Protein AF-A0A1V6HL98-F1 (afdb_monomer)

Solvent-accessible surface area (backbone atoms only — not comparable to full-atom values): 5789 Å² total; per-residue (Å²): 105,41,56,60,54,14,48,53,28,38,76,69,68,39,42,69,60,12,51,62,28,30,71,65,32,80,56,62,58,64,28,50,59,50,49,41,54,39,22,59,75,61,68,36,24,61,61,34,38,71,40,49,69,62,36,50,76,59,71,56,70,48,46,70,47,24,48,54,36,14,53,20,14,46,78,58,65,41,51,71,62,12,52,62,25,45,74,63,50,76,54,72,90,50,44,64,63,47,47,56,52,53,58,53,50,67,76,76,109

Structure (mmCIF, N/CA/C/O backbone):
data_AF-A0A1V6HL98-F1
#
_entry.id   AF-A0A1V6HL98-F1
#
loop_
_atom_site.group_PDB
_atom_site.id
_atom_site.type_symbol
_atom_site.label_atom_id
_atom_site.label_alt_id
_atom_site.label_comp_id
_atom_site.label_asym_id
_atom_site.label_entity_id
_atom_site.label_seq_id
_atom_site.pdbx_PDB_ins_code
_atom_site.Cartn_x
_atom_site.Cartn_y
_atom_site.Cartn_z
_atom_site.occupancy
_atom_site.B_iso_or_equiv
_atom_site.auth_seq_id
_atom_site.auth_comp_id
_atom_site.auth_asym_id
_atom_site.auth_atom_id
_atom_site.pdbx_PDB_model_num
ATOM 1 N N . MET A 1 1 ? 12.480 2.160 -19.746 1.00 89.25 1 MET A N 1
ATOM 2 C CA . MET A 1 1 ? 11.370 1.699 -20.606 1.00 89.25 1 MET A CA 1
ATOM 3 C C . MET A 1 1 ? 10.350 0.855 -19.850 1.00 89.25 1 MET A C 1
ATOM 5 O O . MET A 1 1 ? 9.213 1.280 -19.767 1.00 89.25 1 MET A O 1
ATOM 9 N N . ALA A 1 2 ? 10.702 -0.303 -19.270 1.00 97.06 2 ALA A N 1
ATOM 10 C CA . ALA A 1 2 ? 9.698 -1.171 -18.625 1.00 97.06 2 ALA A CA 1
ATOM 11 C C . ALA A 1 2 ? 8.897 -0.493 -17.493 1.00 97.06 2 ALA A C 1
ATOM 13 O O . ALA A 1 2 ? 7.701 -0.738 -17.365 1.00 97.06 2 ALA A O 1
ATOM 14 N N . PHE A 1 3 ? 9.548 0.367 -16.703 1.00 97.81 3 PHE A N 1
ATOM 15 C CA . PHE A 1 3 ? 8.896 1.122 -15.633 1.00 97.81 3 PHE A CA 1
ATOM 16 C C . PHE A 1 3 ? 7.871 2.105 -16.207 1.00 97.81 3 PHE A C 1
ATOM 18 O O . PHE A 1 3 ? 6.720 2.114 -15.794 1.00 97.81 3 PHE A O 1
ATOM 25 N N . GLU A 1 4 ? 8.263 2.892 -17.203 1.00 98.06 4 GLU A N 1
ATOM 26 C CA . GLU A 1 4 ? 7.399 3.889 -17.832 1.00 98.06 4 GLU A CA 1
ATOM 27 C C . GLU A 1 4 ? 6.224 3.211 -18.556 1.00 98.06 4 GLU A C 1
ATOM 29 O O . GLU A 1 4 ? 5.080 3.626 -18.402 1.00 98.06 4 GLU A O 1
ATOM 34 N N . THR A 1 5 ? 6.473 2.100 -19.257 1.00 98.38 5 THR A N 1
ATOM 35 C CA . THR A 1 5 ? 5.424 1.295 -19.900 1.00 98.38 5 THR A CA 1
ATOM 36 C C . THR A 1 5 ? 4.420 0.742 -18.887 1.00 98.38 5 THR A C 1
ATOM 38 O O . THR A 1 5 ? 3.215 0.808 -19.122 1.00 98.38 5 THR A O 1
ATOM 41 N N . ALA A 1 6 ? 4.888 0.217 -17.750 1.00 98.44 6 ALA A N 1
ATOM 42 C CA . ALA A 1 6 ? 4.002 -0.261 -16.692 1.00 98.44 6 ALA A CA 1
ATOM 43 C C . ALA A 1 6 ? 3.109 0.862 -16.142 1.00 98.44 6 ALA A C 1
ATOM 45 O O . ALA A 1 6 ? 1.931 0.627 -15.870 1.00 98.44 6 ALA A O 1
ATOM 46 N N . ASP A 1 7 ? 3.641 2.081 -16.025 1.00 98.00 7 ASP A N 1
ATOM 47 C CA . ASP A 1 7 ? 2.874 3.230 -15.545 1.00 98.00 7 ASP A CA 1
ATOM 48 C C . ASP A 1 7 ? 1.790 3.670 -16.540 1.00 98.00 7 ASP A C 1
ATOM 50 O O . ASP A 1 7 ? 0.658 3.921 -16.136 1.00 98.00 7 ASP A O 1
ATOM 54 N N . GLN A 1 8 ? 2.079 3.643 -17.845 1.00 98.50 8 GLN A N 1
ATOM 55 C CA . GLN A 1 8 ? 1.075 3.917 -18.881 1.00 98.50 8 GLN A CA 1
ATOM 56 C C . GLN A 1 8 ? -0.097 2.929 -18.820 1.00 98.50 8 GLN A C 1
ATOM 58 O O . GLN A 1 8 ? -1.259 3.333 -18.841 1.00 98.50 8 GLN A O 1
ATOM 63 N N . TYR A 1 9 ? 0.183 1.630 -18.663 1.00 98.62 9 TYR A N 1
ATOM 64 C CA . TYR A 1 9 ? -0.881 0.638 -18.484 1.00 98.62 9 TYR A CA 1
ATOM 65 C C . TYR A 1 9 ? -1.660 0.837 -17.179 1.00 98.62 9 TYR A C 1
ATOM 67 O O . TYR A 1 9 ? -2.876 0.649 -17.170 1.00 98.62 9 TYR A O 1
ATOM 75 N N . ARG A 1 10 ? -0.993 1.244 -16.090 1.00 98.38 10 ARG A N 1
ATOM 76 C CA . ARG A 1 10 ? -1.651 1.564 -14.813 1.00 98.38 10 ARG A CA 1
ATOM 77 C C . ARG A 1 10 ? -2.628 2.729 -14.972 1.00 98.38 10 ARG A C 1
ATOM 79 O O . ARG A 1 10 ? -3.763 2.616 -14.515 1.00 98.38 10 ARG A O 1
ATOM 86 N N . LEU A 1 11 ? -2.200 3.814 -15.619 1.00 98.06 11 LEU A N 1
ATOM 87 C CA . LEU A 1 11 ? -3.032 4.993 -15.885 1.00 98.06 11 LEU A CA 1
ATOM 88 C C . LEU A 1 11 ? -4.213 4.665 -16.807 1.00 98.06 11 LEU A C 1
ATOM 90 O O . LEU A 1 11 ? -5.305 5.183 -16.607 1.00 98.06 11 LEU A O 1
ATOM 94 N N . ALA A 1 12 ? -4.025 3.741 -17.750 1.00 98.31 12 ALA A N 1
ATOM 95 C CA . ALA A 1 12 ? -5.087 3.231 -18.616 1.00 98.31 12 ALA A CA 1
ATOM 96 C C . ALA A 1 12 ? -6.022 2.202 -17.938 1.00 98.31 12 ALA A C 1
ATOM 98 O O . ALA A 1 12 ? -6.860 1.607 -18.612 1.00 98.31 12 ALA A O 1
ATOM 99 N N . GLY A 1 13 ? -5.859 1.917 -16.639 1.00 98.06 13 GLY A N 1
ATOM 100 C CA . GLY A 1 13 ? -6.668 0.926 -15.913 1.00 98.06 13 GLY A CA 1
ATOM 101 C C . GLY A 1 13 ? -6.376 -0.539 -16.273 1.00 98.06 13 GLY A C 1
ATOM 102 O O . GLY A 1 13 ? -7.059 -1.452 -15.813 1.00 98.06 13 GLY A O 1
ATOM 103 N N . ARG A 1 14 ? -5.339 -0.801 -17.075 1.00 98.38 14 ARG A N 1
ATOM 104 C CA . ARG A 1 14 ? -4.934 -2.141 -17.527 1.00 98.38 14 ARG A CA 1
ATOM 105 C C . ARG A 1 14 ? -3.946 -2.770 -16.544 1.00 98.38 14 ARG A C 1
ATOM 107 O O . ARG A 1 14 ? -2.776 -2.994 -16.853 1.00 98.38 14 ARG A O 1
ATOM 114 N N . TYR A 1 15 ? -4.409 -3.051 -15.328 1.00 98.25 15 TYR A N 1
ATOM 115 C CA . TYR A 1 15 ? -3.532 -3.430 -14.209 1.00 98.25 15 TYR A CA 1
ATOM 116 C C . TYR A 1 15 ? -2.780 -4.754 -14.411 1.00 98.25 15 TYR A C 1
ATOM 118 O O . TYR A 1 15 ? -1.640 -4.877 -13.969 1.00 98.25 15 TYR A O 1
ATOM 126 N N . GLN A 1 16 ? -3.363 -5.731 -15.112 1.00 97.88 16 GLN A N 1
ATOM 127 C CA . GLN A 1 16 ? -2.670 -6.987 -15.430 1.00 97.88 16 GLN A CA 1
ATOM 128 C C . GLN A 1 16 ? -1.469 -6.754 -16.359 1.00 97.88 16 GLN A C 1
ATOM 130 O O . GLN A 1 16 ? -0.375 -7.261 -16.102 1.00 97.88 16 GLN A O 1
ATOM 135 N N . ASP A 1 17 ? -1.639 -5.928 -17.395 1.00 98.50 17 ASP A N 1
ATOM 136 C CA . ASP A 1 17 ? -0.544 -5.537 -18.288 1.00 98.50 17 ASP A CA 1
ATOM 137 C C . ASP A 1 17 ? 0.507 -4.706 -17.548 1.00 98.50 17 ASP A C 1
ATOM 139 O O . ASP A 1 17 ? 1.709 -4.922 -17.722 1.00 98.50 17 ASP A O 1
ATOM 143 N N . ALA A 1 18 ? 0.068 -3.805 -16.665 1.00 98.62 18 ALA A N 1
ATOM 144 C CA . ALA A 1 18 ? 0.962 -3.031 -15.814 1.00 98.62 18 ALA A CA 1
ATOM 145 C C . ALA A 1 18 ? 1.837 -3.947 -14.941 1.00 98.62 18 ALA A C 1
ATOM 147 O O . ALA A 1 18 ? 3.055 -3.774 -14.904 1.00 98.62 18 ALA A O 1
ATOM 148 N N . LEU A 1 19 ? 1.255 -4.969 -14.301 1.00 98.38 19 LEU A N 1
ATOM 149 C CA . LEU A 1 19 ? 1.999 -5.959 -13.510 1.00 98.38 19 LEU A CA 1
ATOM 150 C C . LEU A 1 19 ? 2.965 -6.784 -14.373 1.00 98.38 19 LEU A C 1
ATOM 152 O O . LEU A 1 19 ? 4.105 -7.020 -13.963 1.00 98.38 19 LEU A O 1
ATOM 156 N N . LYS A 1 20 ? 2.549 -7.176 -15.583 1.00 98.44 20 LYS A N 1
ATOM 157 C CA . LYS A 1 20 ? 3.403 -7.893 -16.544 1.00 98.44 20 LYS A CA 1
ATOM 158 C C . LYS A 1 20 ? 4.642 -7.076 -16.918 1.00 98.44 20 LYS A C 1
ATOM 160 O O . LYS A 1 20 ? 5.746 -7.620 -16.965 1.00 98.44 20 LYS A O 1
ATOM 165 N N . TRP A 1 21 ? 4.485 -5.777 -17.170 1.00 98.50 21 TRP A N 1
ATOM 166 C CA . TRP A 1 21 ? 5.607 -4.887 -17.484 1.00 98.50 21 TRP A CA 1
ATOM 167 C C . TRP A 1 21 ? 6.448 -4.531 -16.259 1.00 98.50 21 TRP A C 1
ATOM 169 O O . TRP A 1 21 ? 7.676 -4.528 -16.352 1.00 98.50 21 TRP A O 1
ATOM 179 N N . ASN A 1 22 ? 5.818 -4.330 -15.101 1.00 98.25 22 ASN A N 1
ATOM 180 C CA . ASN A 1 22 ? 6.506 -4.111 -13.832 1.00 98.25 22 ASN A CA 1
ATOM 181 C C . ASN A 1 22 ? 7.459 -5.271 -13.491 1.00 98.25 22 ASN A C 1
ATOM 183 O O . ASN A 1 22 ? 8.584 -5.033 -13.056 1.00 98.25 22 ASN A O 1
ATOM 187 N N . GLY A 1 23 ? 7.073 -6.519 -13.782 1.00 97.69 23 GLY A N 1
ATOM 188 C CA . GLY A 1 23 ? 7.936 -7.695 -13.606 1.00 97.69 23 GLY A CA 1
ATOM 189 C C . GLY A 1 23 ? 9.273 -7.626 -14.360 1.00 97.69 23 GLY A C 1
ATOM 190 O O . GLY A 1 23 ? 10.233 -8.275 -13.955 1.00 97.69 23 GLY A O 1
ATOM 191 N N . LYS A 1 24 ? 9.376 -6.799 -15.409 1.00 97.94 24 LYS A N 1
ATOM 192 C CA . LYS A 1 24 ? 10.604 -6.592 -16.198 1.00 97.94 24 LYS A CA 1
ATOM 193 C C . LYS A 1 24 ? 11.490 -5.454 -15.668 1.00 97.94 24 LYS A C 1
ATOM 195 O O . LYS A 1 24 ? 12.556 -5.192 -16.228 1.00 97.94 24 LYS A O 1
ATOM 200 N N . VAL A 1 25 ? 11.073 -4.742 -14.618 1.00 97.38 25 VAL A N 1
ATOM 201 C CA . VAL A 1 25 ? 11.859 -3.656 -14.011 1.00 97.38 25 VAL A CA 1
ATOM 202 C C . VAL A 1 25 ? 13.032 -4.253 -13.231 1.00 97.38 25 VAL A C 1
ATOM 204 O O . VAL A 1 25 ? 12.834 -4.981 -12.261 1.00 97.38 25 VAL A O 1
ATOM 207 N N . LYS A 1 26 ? 14.268 -3.936 -13.641 1.00 95.44 26 LYS A N 1
ATOM 208 C CA . LYS A 1 26 ? 15.493 -4.521 -13.059 1.00 95.44 26 LYS A CA 1
ATOM 209 C C . LYS A 1 26 ? 15.746 -4.080 -11.616 1.00 95.44 26 LYS A C 1
ATOM 211 O O . LYS A 1 26 ? 16.028 -4.913 -10.761 1.00 95.44 26 LYS A O 1
ATOM 216 N N . ASN A 1 27 ? 15.621 -2.781 -11.343 1.00 93.50 27 ASN A N 1
ATOM 217 C CA . ASN A 1 27 ? 15.832 -2.238 -10.003 1.00 93.50 27 ASN A CA 1
ATOM 218 C C . ASN A 1 27 ? 14.716 -2.731 -9.063 1.00 93.50 27 ASN A C 1
ATOM 220 O O . ASN A 1 27 ? 13.547 -2.400 -9.267 1.00 93.50 27 ASN A O 1
ATOM 224 N N . GLY A 1 28 ? 15.086 -3.533 -8.059 1.00 91.25 28 GLY A N 1
ATOM 225 C CA . GLY A 1 28 ? 14.142 -4.177 -7.145 1.00 91.25 28 GLY A CA 1
ATOM 226 C C . GLY A 1 28 ? 13.290 -3.181 -6.367 1.00 91.25 28 GLY A C 1
ATOM 227 O O . GLY A 1 28 ? 12.072 -3.318 -6.341 1.00 91.25 28 GLY A O 1
ATOM 228 N N . GLN A 1 29 ? 13.908 -2.133 -5.832 1.00 90.69 29 GLN A N 1
ATOM 229 C CA . GLN A 1 29 ? 13.221 -1.085 -5.080 1.00 90.69 29 GLN A CA 1
ATOM 230 C C . GLN A 1 29 ? 12.175 -0.360 -5.944 1.00 90.69 29 GLN A C 1
ATOM 232 O O . GLN A 1 29 ? 10.995 -0.316 -5.594 1.00 90.69 29 GLN A O 1
ATOM 237 N N . ARG A 1 30 ? 12.568 0.126 -7.133 1.00 93.06 30 ARG A N 1
ATOM 238 C CA . ARG A 1 30 ? 11.641 0.765 -8.088 1.00 93.06 30 ARG A CA 1
ATOM 239 C C . ARG A 1 30 ? 10.517 -0.180 -8.500 1.00 93.06 30 ARG A C 1
ATOM 241 O O . ARG A 1 30 ? 9.371 0.251 -8.610 1.00 93.06 30 ARG A O 1
ATOM 248 N N . ARG A 1 31 ? 10.839 -1.458 -8.724 1.00 95.38 31 ARG A N 1
ATOM 249 C CA . ARG A 1 31 ? 9.854 -2.482 -9.076 1.00 95.38 31 ARG A CA 1
ATOM 250 C C . ARG A 1 31 ? 8.797 -2.617 -7.984 1.00 95.38 31 ARG A C 1
ATOM 252 O O . ARG A 1 31 ? 7.618 -2.581 -8.322 1.00 95.38 31 ARG A O 1
ATOM 259 N N . GLN A 1 32 ? 9.189 -2.718 -6.714 1.00 95.06 32 GLN A N 1
ATOM 260 C CA . GLN A 1 32 ? 8.222 -2.921 -5.632 1.00 95.06 32 GLN A CA 1
ATOM 261 C C . GLN A 1 32 ? 7.356 -1.704 -5.348 1.00 95.06 32 GLN A C 1
ATOM 263 O O . GLN A 1 32 ? 6.142 -1.857 -5.227 1.00 95.06 32 GLN A O 1
ATOM 268 N N . ASN A 1 33 ? 7.931 -0.502 -5.355 1.00 93.69 33 ASN A N 1
ATOM 269 C CA . ASN A 1 33 ? 7.145 0.718 -5.168 1.00 93.69 33 ASN A CA 1
ATOM 270 C C . ASN A 1 33 ? 6.083 0.867 -6.263 1.00 93.69 33 ASN A C 1
ATOM 272 O O . ASN A 1 33 ? 4.912 1.122 -5.985 1.00 93.69 33 ASN A O 1
ATOM 276 N N . GLN A 1 34 ? 6.465 0.632 -7.520 1.00 96.25 34 GLN A N 1
ATOM 277 C CA . GLN A 1 34 ? 5.509 0.679 -8.619 1.00 96.25 34 GLN A CA 1
ATOM 278 C C . GLN A 1 34 ? 4.488 -0.461 -8.545 1.00 96.25 34 GLN A C 1
ATOM 280 O O . GLN A 1 34 ? 3.317 -0.244 -8.846 1.00 96.25 34 GLN A O 1
ATOM 285 N N . ARG A 1 35 ? 4.892 -1.665 -8.129 1.00 97.56 35 ARG A N 1
ATOM 286 C CA . ARG A 1 35 ? 3.972 -2.797 -7.966 1.00 97.56 35 ARG A CA 1
ATOM 287 C C . ARG A 1 35 ? 2.907 -2.502 -6.909 1.00 97.56 35 ARG A C 1
ATOM 289 O O . ARG A 1 35 ? 1.742 -2.806 -7.151 1.00 97.56 35 ARG A O 1
ATOM 296 N N . LEU A 1 36 ? 3.281 -1.848 -5.806 1.00 96.75 36 LEU A N 1
ATOM 297 C CA . LEU A 1 36 ? 2.348 -1.409 -4.769 1.00 96.75 36 LEU A CA 1
ATOM 298 C C . LEU A 1 36 ? 1.370 -0.370 -5.332 1.00 96.75 36 LEU A C 1
ATOM 300 O O . LEU A 1 36 ? 0.159 -0.530 -5.200 1.00 96.75 36 LEU A O 1
ATOM 304 N N . ALA A 1 37 ? 1.877 0.639 -6.048 1.00 96.44 37 ALA A N 1
ATOM 305 C CA . ALA A 1 37 ? 1.040 1.651 -6.692 1.00 96.44 37 ALA A CA 1
ATOM 306 C C . ALA A 1 37 ? 0.052 1.046 -7.710 1.00 96.44 37 ALA A C 1
ATOM 308 O O . ALA A 1 37 ? -1.112 1.453 -7.764 1.00 96.44 37 ALA A O 1
ATOM 309 N N . ILE A 1 38 ? 0.489 0.055 -8.500 1.00 98.38 38 ILE A N 1
ATOM 310 C CA . ILE A 1 38 ? -0.375 -0.693 -9.427 1.00 98.38 38 ILE A CA 1
ATOM 311 C C . ILE A 1 38 ? -1.444 -1.468 -8.653 1.00 98.38 38 ILE A C 1
ATOM 313 O O . ILE A 1 38 ? -2.619 -1.384 -9.009 1.00 98.38 38 ILE A O 1
ATOM 317 N N . ALA A 1 39 ? -1.059 -2.191 -7.597 1.00 98.12 39 ALA A N 1
ATOM 318 C CA . ALA A 1 39 ? -1.985 -2.980 -6.792 1.00 98.12 39 ALA A CA 1
ATOM 319 C C . ALA A 1 39 ? -3.072 -2.102 -6.153 1.00 98.12 39 ALA A C 1
ATOM 321 O O . ALA A 1 39 ? -4.253 -2.419 -6.268 1.00 98.12 39 ALA A O 1
ATOM 322 N N . ILE A 1 40 ? -2.697 -0.962 -5.567 1.00 97.25 40 ILE A N 1
ATOM 323 C CA . ILE A 1 40 ? -3.642 -0.009 -4.965 1.00 97.25 40 ILE A CA 1
ATOM 324 C C . ILE A 1 40 ? -4.567 0.593 -6.026 1.00 97.25 40 ILE A C 1
ATOM 326 O O . I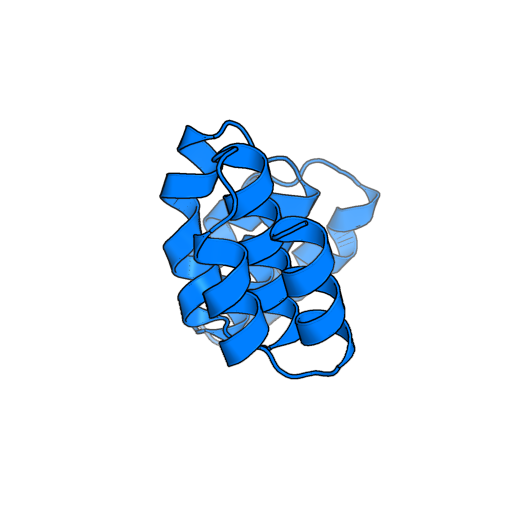LE A 1 40 ? -5.783 0.603 -5.833 1.00 97.25 40 ILE A O 1
ATOM 330 N N . SER A 1 41 ? -4.015 1.037 -7.164 1.00 97.75 41 SER A N 1
ATOM 331 C CA . SER A 1 41 ? -4.808 1.600 -8.270 1.00 97.75 41 SER A CA 1
ATOM 332 C C . SER A 1 41 ? -5.848 0.595 -8.777 1.00 97.75 41 SER A C 1
ATOM 334 O O . SER A 1 41 ? -6.989 0.963 -9.040 1.00 97.75 41 SER A O 1
ATOM 336 N N . GLY A 1 42 ? -5.465 -0.682 -8.866 1.00 97.88 42 GLY A N 1
ATOM 337 C CA . GLY A 1 42 ? -6.337 -1.775 -9.289 1.00 97.88 42 GLY A CA 1
ATOM 338 C C . GLY A 1 42 ? -7.202 -2.385 -8.192 1.00 97.88 42 GLY A C 1
ATOM 339 O O . GLY A 1 42 ? -7.845 -3.400 -8.448 1.00 97.88 42 GLY A O 1
ATOM 340 N N . LYS A 1 43 ? -7.214 -1.813 -6.978 1.00 97.88 43 LYS A N 1
ATOM 341 C CA . LYS A 1 43 ? -7.932 -2.352 -5.806 1.00 97.88 43 LYS A CA 1
ATOM 342 C C . LYS A 1 43 ? -7.567 -3.813 -5.484 1.00 97.88 43 LYS A C 1
ATOM 344 O O . LYS A 1 43 ? -8.353 -4.549 -4.894 1.00 97.88 43 LYS A O 1
ATOM 349 N N . LEU A 1 44 ? -6.358 -4.238 -5.852 1.00 97.81 44 LEU A N 1
ATOM 350 C CA . LEU A 1 44 ? -5.807 -5.573 -5.614 1.00 97.81 44 LEU A CA 1
ATOM 351 C C . LEU A 1 44 ? -5.251 -5.658 -4.183 1.00 97.81 44 LEU A C 1
ATOM 353 O O . LEU A 1 44 ? -4.055 -5.859 -3.970 1.00 97.81 44 LEU A O 1
ATOM 357 N N . TYR A 1 45 ? -6.116 -5.450 -3.193 1.00 97.69 45 TYR A N 1
ATOM 358 C CA . TYR A 1 45 ? -5.713 -5.227 -1.802 1.00 97.69 45 TYR A CA 1
ATOM 359 C C . TYR A 1 45 ? -5.015 -6.431 -1.155 1.00 97.69 45 TYR A C 1
ATOM 361 O O . TYR A 1 45 ? -4.051 -6.242 -0.419 1.00 97.69 45 TYR A O 1
ATOM 369 N N . ALA A 1 46 ? -5.424 -7.657 -1.499 1.00 96.56 46 ALA A N 1
ATOM 370 C CA . ALA A 1 46 ? -4.750 -8.880 -1.054 1.00 96.56 46 ALA A CA 1
ATOM 371 C C . ALA A 1 46 ? -3.282 -8.924 -1.515 1.00 96.56 46 ALA A C 1
ATOM 373 O O . ALA A 1 46 ? -2.375 -9.198 -0.729 1.00 96.56 46 ALA A O 1
ATOM 374 N N . LEU A 1 47 ? -3.038 -8.574 -2.785 1.00 97.00 47 LEU A N 1
ATOM 375 C CA . LEU A 1 47 ? -1.686 -8.482 -3.331 1.00 97.00 47 LEU A CA 1
ATOM 376 C C . LEU A 1 47 ? -0.885 -7.405 -2.594 1.00 97.00 47 LEU A C 1
ATOM 378 O O . LEU A 1 47 ? 0.224 -7.688 -2.157 1.00 97.00 47 LEU A O 1
ATOM 382 N N . ALA A 1 48 ? -1.444 -6.206 -2.420 1.00 97.00 48 ALA A N 1
ATOM 383 C CA . ALA A 1 48 ? -0.767 -5.124 -1.707 1.00 97.00 48 ALA A CA 1
ATOM 384 C C . ALA A 1 48 ? -0.405 -5.517 -0.262 1.00 97.00 48 ALA A C 1
ATOM 386 O O . ALA A 1 48 ? 0.737 -5.319 0.143 1.00 97.00 48 ALA A O 1
ATOM 387 N N . CYS A 1 49 ? -1.320 -6.148 0.482 1.00 9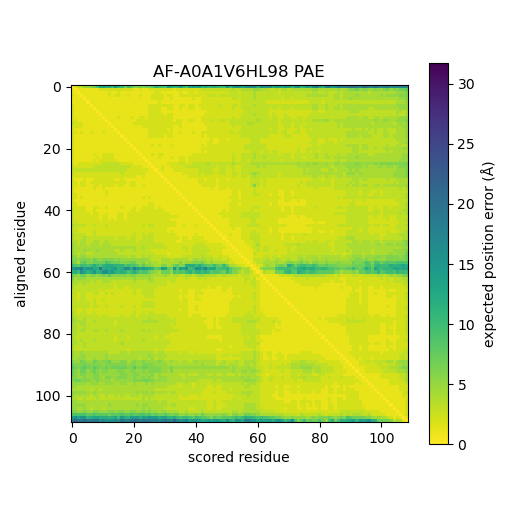5.25 49 CYS A N 1
ATOM 388 C CA . CYS A 1 49 ? -1.059 -6.603 1.851 1.00 95.25 49 CYS A CA 1
ATOM 389 C C . CYS A 1 49 ? 0.066 -7.664 1.893 1.00 95.25 49 CYS A C 1
ATOM 391 O O . CYS A 1 49 ? 0.979 -7.573 2.712 1.00 95.25 49 CYS A O 1
ATOM 393 N N . SER A 1 50 ? 0.100 -8.598 0.929 1.00 95.06 50 SER A N 1
ATOM 394 C CA . SER A 1 50 ? 1.164 -9.618 0.834 1.00 95.06 50 SER A CA 1
ATOM 395 C C . SER A 1 50 ? 2.566 -9.063 0.534 1.00 95.06 50 SER A C 1
ATOM 397 O O . SER A 1 50 ? 3.566 -9.752 0.736 1.00 95.06 50 SER A O 1
ATOM 399 N N . MET A 1 51 ? 2.671 -7.819 0.054 1.00 94.06 51 MET A N 1
ATOM 400 C CA . MET A 1 51 ? 3.949 -7.218 -0.338 1.00 94.06 51 MET A CA 1
ATOM 401 C C . MET A 1 51 ? 4.756 -6.645 0.832 1.00 94.06 51 MET A C 1
ATOM 403 O O . MET A 1 51 ? 5.912 -6.267 0.627 1.00 94.06 51 MET A O 1
ATOM 407 N N . ALA A 1 52 ? 4.184 -6.581 2.036 1.00 89.94 52 ALA A N 1
ATOM 408 C CA . A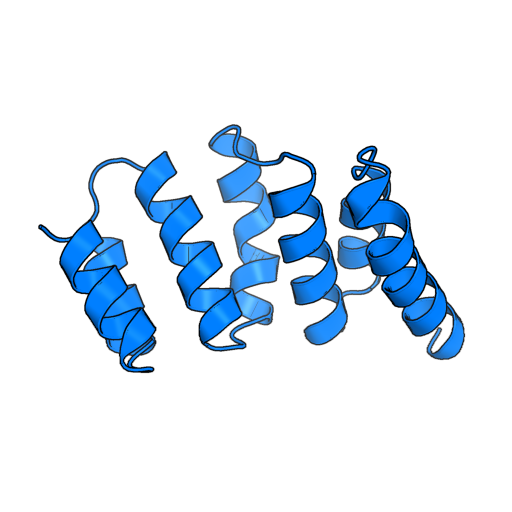LA A 1 52 ? 4.790 -5.927 3.192 1.00 89.94 52 ALA A CA 1
ATOM 409 C C . ALA A 1 52 ? 6.237 -6.365 3.464 1.00 89.94 52 ALA A C 1
ATOM 411 O O . ALA A 1 52 ? 7.141 -5.533 3.435 1.00 89.94 52 ALA A O 1
ATOM 412 N N . ALA A 1 53 ? 6.473 -7.670 3.630 1.00 89.75 53 ALA A N 1
ATOM 413 C CA . ALA A 1 53 ? 7.802 -8.203 3.937 1.00 89.75 53 ALA A CA 1
ATOM 414 C C . ALA A 1 53 ? 8.842 -7.835 2.863 1.00 89.75 53 ALA A C 1
ATOM 416 O O . ALA A 1 53 ? 10.000 -7.539 3.158 1.00 89.75 53 ALA A O 1
ATOM 417 N N . GLN A 1 54 ? 8.429 -7.811 1.594 1.00 90.44 54 GLN A N 1
ATOM 418 C CA . GLN A 1 54 ? 9.328 -7.478 0.496 1.00 90.44 54 GLN A CA 1
ATOM 419 C C . GLN A 1 54 ? 9.646 -5.977 0.431 1.00 90.44 54 GLN A C 1
ATOM 421 O O . GLN A 1 54 ? 10.768 -5.604 0.080 1.00 90.44 54 GLN A O 1
ATOM 426 N N . LEU A 1 55 ? 8.682 -5.120 0.770 1.00 90.75 55 LEU A N 1
ATOM 427 C CA . LEU A 1 55 ? 8.875 -3.670 0.866 1.00 90.75 55 LEU A CA 1
ATOM 428 C C . LEU A 1 55 ? 9.766 -3.298 2.057 1.00 90.75 55 LEU A C 1
ATOM 430 O O . LEU A 1 55 ? 10.637 -2.439 1.911 1.00 90.75 55 LEU A O 1
ATOM 434 N N . GLU A 1 56 ? 9.600 -3.979 3.194 1.00 86.81 56 GLU A N 1
ATOM 435 C CA . GLU A 1 56 ? 10.470 -3.849 4.371 1.00 86.81 56 GLU A CA 1
ATOM 436 C C . GLU A 1 56 ? 11.916 -4.205 4.025 1.00 86.81 56 GLU A C 1
ATOM 438 O O . GLU A 1 56 ? 12.823 -3.418 4.288 1.00 86.81 56 GLU A O 1
ATOM 443 N N . HIS A 1 57 ? 12.133 -5.332 3.341 1.00 86.50 57 HIS A N 1
ATOM 444 C CA . HIS A 1 57 ? 13.471 -5.748 2.919 1.00 86.50 57 HIS A CA 1
ATOM 445 C C . HIS A 1 57 ? 14.139 -4.752 1.9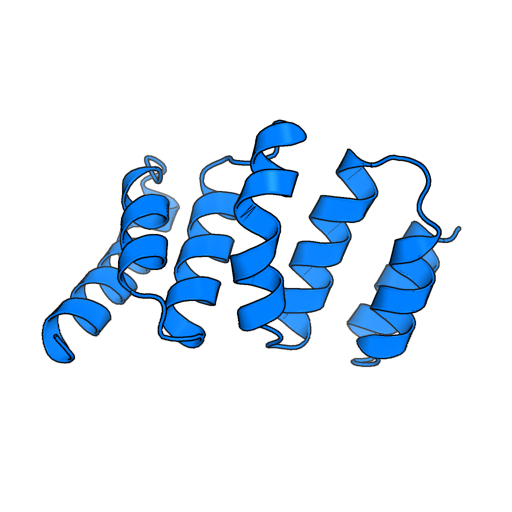54 1.00 86.50 57 HIS A C 1
ATOM 447 O O . HIS A 1 57 ? 15.358 -4.610 1.951 1.00 86.50 57 HIS A O 1
ATOM 453 N N . CYS A 1 58 ? 13.354 -4.025 1.152 1.00 84.62 58 CYS A N 1
ATOM 454 C CA . CYS A 1 58 ? 13.868 -2.968 0.273 1.00 84.62 58 CYS A CA 1
ATOM 455 C C . CYS A 1 58 ? 14.059 -1.612 0.987 1.00 84.62 58 CYS A C 1
ATOM 457 O O . CYS A 1 58 ? 14.380 -0.622 0.326 1.00 84.62 58 CYS A O 1
ATOM 459 N N . GLY A 1 59 ? 13.806 -1.531 2.299 1.00 80.69 59 GLY A N 1
ATOM 460 C CA . GLY A 1 59 ? 13.879 -0.293 3.076 1.00 80.69 59 GLY A CA 1
ATOM 461 C C . GLY A 1 59 ? 12.836 0.755 2.672 1.00 80.69 59 GLY A C 1
ATOM 462 O O . GLY A 1 59 ? 13.120 1.945 2.748 1.00 80.69 59 GLY A O 1
ATOM 463 N N . GLN A 1 60 ? 11.667 0.346 2.158 1.00 77.00 60 GLN A N 1
ATOM 464 C CA . GLN A 1 60 ? 10.658 1.249 1.566 1.00 77.00 60 GLN A CA 1
ATOM 465 C C . GLN A 1 60 ? 9.440 1.515 2.454 1.00 77.00 60 GLN A C 1
ATOM 467 O O . GLN A 1 60 ? 8.413 1.990 1.967 1.00 77.00 60 GLN A O 1
ATOM 472 N N . VAL A 1 61 ? 9.526 1.221 3.748 1.00 80.25 61 VAL A N 1
ATOM 473 C CA . VAL A 1 61 ? 8.404 1.411 4.673 1.00 80.25 61 VAL A CA 1
ATOM 474 C C . VAL A 1 61 ? 8.592 2.700 5.463 1.00 80.25 61 VAL A C 1
ATOM 476 O O . VAL A 1 61 ? 9.110 2.690 6.572 1.00 80.25 61 VAL A O 1
ATOM 479 N N . GLY A 1 62 ? 8.193 3.813 4.847 1.00 90.94 62 GLY A N 1
ATOM 480 C CA . GLY A 1 62 ? 7.903 5.070 5.544 1.00 90.94 62 GLY A CA 1
ATOM 481 C C . GLY A 1 62 ? 6.397 5.247 5.741 1.00 90.94 62 GLY A C 1
ATOM 482 O O . GLY A 1 62 ? 5.610 4.423 5.275 1.00 90.94 62 GLY A O 1
ATOM 483 N N . ASP A 1 63 ? 5.984 6.338 6.374 1.00 94.31 63 ASP A N 1
ATOM 484 C CA . ASP A 1 63 ? 4.603 6.551 6.829 1.00 94.31 63 ASP A CA 1
ATOM 485 C C . ASP A 1 63 ? 3.560 6.457 5.706 1.00 94.31 63 ASP A C 1
ATOM 487 O O . ASP A 1 63 ? 2.523 5.822 5.881 1.00 94.31 63 ASP A O 1
ATOM 491 N N . ASN A 1 64 ? 3.868 6.972 4.512 1.00 93.69 64 ASN A N 1
ATOM 492 C CA . ASN A 1 64 ? 3.004 6.823 3.336 1.00 93.69 64 ASN A CA 1
ATOM 493 C C . ASN A 1 64 ? 2.825 5.356 2.915 1.00 93.69 64 ASN A C 1
ATOM 495 O O . ASN A 1 64 ? 1.707 4.920 2.639 1.00 93.69 64 ASN A O 1
ATOM 499 N N . THR A 1 65 ? 3.911 4.580 2.875 1.00 94.31 65 THR A N 1
ATOM 500 C CA . THR A 1 65 ? 3.851 3.147 2.551 1.00 94.31 65 THR A CA 1
ATOM 501 C C . THR A 1 65 ? 3.114 2.383 3.648 1.00 94.31 65 THR A C 1
ATOM 503 O O . THR A 1 65 ? 2.285 1.529 3.341 1.00 94.31 65 THR A O 1
ATOM 506 N N . SER A 1 66 ? 3.362 2.712 4.919 1.00 95.44 66 SER A N 1
ATOM 507 C CA . SER A 1 66 ? 2.646 2.145 6.066 1.00 95.44 66 SER A CA 1
ATOM 508 C C . SER A 1 66 ? 1.147 2.416 5.960 1.00 95.44 66 SER A C 1
ATOM 510 O O . SER A 1 66 ? 0.355 1.485 6.053 1.00 95.44 66 SER A O 1
ATOM 512 N N . TYR A 1 67 ? 0.737 3.648 5.657 1.00 96.81 67 TYR A N 1
ATOM 513 C CA . TYR A 1 67 ? -0.669 3.985 5.438 1.00 96.81 67 TYR A CA 1
ATOM 514 C C . TYR A 1 67 ? -1.284 3.207 4.266 1.00 96.81 67 TYR A C 1
ATOM 516 O O . TYR A 1 67 ? -2.380 2.660 4.380 1.00 96.81 67 TYR A O 1
ATOM 524 N N . GLN A 1 68 ? -0.571 3.095 3.146 1.00 96.25 68 GLN A N 1
ATOM 525 C CA . GLN A 1 68 ? -1.017 2.331 1.979 1.00 96.25 68 GLN A CA 1
ATOM 526 C C . GLN A 1 68 ? -1.198 0.834 2.274 1.00 96.25 68 GLN A C 1
ATOM 528 O O . GLN A 1 68 ? -2.180 0.229 1.828 1.00 96.25 68 GLN A O 1
ATOM 533 N N . LEU A 1 69 ? -0.269 0.235 3.024 1.00 96.75 69 LEU A N 1
ATOM 534 C CA . LEU A 1 69 ? -0.346 -1.159 3.460 1.00 96.75 69 LEU A CA 1
ATOM 535 C C . LEU A 1 69 ? -1.465 -1.354 4.483 1.00 96.75 69 LEU A C 1
ATOM 537 O O . LEU A 1 69 ? -2.266 -2.270 4.311 1.00 96.75 69 LEU A O 1
ATOM 541 N N . ALA A 1 70 ? -1.590 -0.458 5.466 1.00 97.31 70 ALA A N 1
ATOM 542 C CA . ALA A 1 70 ? -2.684 -0.453 6.432 1.00 97.31 70 ALA A CA 1
ATOM 543 C C . ALA A 1 70 ? -4.042 -0.440 5.730 1.00 97.31 70 ALA A C 1
ATOM 545 O O . ALA A 1 70 ? -4.852 -1.347 5.904 1.00 97.31 70 ALA A O 1
ATOM 546 N N . TYR A 1 71 ? -4.257 0.545 4.856 1.00 97.44 71 TYR A N 1
ATOM 547 C CA . TYR A 1 71 ? -5.486 0.664 4.085 1.00 97.44 71 TYR A CA 1
ATOM 548 C C . TYR A 1 71 ? -5.759 -0.590 3.251 1.00 97.44 71 TYR A C 1
ATOM 550 O O . TYR A 1 71 ? -6.885 -1.079 3.215 1.00 97.44 71 TYR A O 1
ATOM 558 N N . SER A 1 72 ? -4.736 -1.150 2.604 1.00 97.94 72 SER A N 1
ATOM 559 C CA . SER A 1 72 ? -4.894 -2.370 1.810 1.00 97.94 72 SER A CA 1
ATOM 560 C C . SER A 1 72 ? -5.281 -3.573 2.671 1.00 97.94 72 SER A C 1
ATOM 562 O O . SER A 1 72 ? -6.228 -4.278 2.332 1.00 97.94 72 SER A O 1
ATOM 564 N N . CYS A 1 73 ? -4.612 -3.793 3.803 1.00 97.56 73 CYS A N 1
ATOM 565 C CA . CYS A 1 73 ? -4.945 -4.887 4.710 1.00 97.56 73 CYS A CA 1
ATOM 566 C C . CYS A 1 73 ? -6.350 -4.706 5.315 1.00 97.56 73 CYS A C 1
ATOM 568 O O . CYS A 1 73 ? -7.133 -5.652 5.299 1.00 97.56 73 CYS A O 1
ATOM 570 N N . PHE A 1 74 ? -6.743 -3.483 5.697 1.00 97.94 74 PHE A N 1
ATOM 571 C CA . PHE A 1 74 ? -8.114 -3.165 6.115 1.00 97.94 74 PHE A CA 1
ATOM 572 C C . PHE A 1 74 ? -9.147 -3.528 5.041 1.00 97.94 74 PHE A C 1
ATOM 574 O O . PHE A 1 74 ? -10.114 -4.233 5.317 1.00 97.94 74 PHE A O 1
ATOM 581 N N . ARG A 1 75 ? -8.931 -3.095 3.793 1.00 97.69 75 ARG A N 1
ATOM 582 C CA . ARG A 1 75 ? -9.844 -3.385 2.674 1.00 97.69 75 ARG A CA 1
ATOM 583 C C . ARG A 1 75 ? -9.880 -4.865 2.296 1.00 97.69 75 ARG A C 1
ATOM 585 O O . ARG A 1 75 ? -10.866 -5.302 1.706 1.00 97.69 75 ARG A O 1
ATOM 592 N N . HIS A 1 76 ? -8.821 -5.610 2.598 1.00 96.62 76 HIS A N 1
ATOM 593 C CA . HIS A 1 76 ? -8.765 -7.058 2.425 1.00 96.62 76 HIS A CA 1
ATOM 594 C C . HIS A 1 76 ? -9.432 -7.829 3.580 1.00 96.62 76 HIS A C 1
ATOM 596 O O . HIS A 1 76 ? -9.841 -8.967 3.369 1.00 96.62 76 HIS A O 1
ATOM 602 N N . GLY A 1 77 ? -9.575 -7.212 4.759 1.00 96.44 77 GLY A N 1
ATOM 603 C CA . GLY A 1 77 ? -10.100 -7.837 5.979 1.00 96.44 77 GLY A CA 1
ATOM 604 C C . GLY A 1 77 ? -9.024 -8.344 6.948 1.00 96.44 7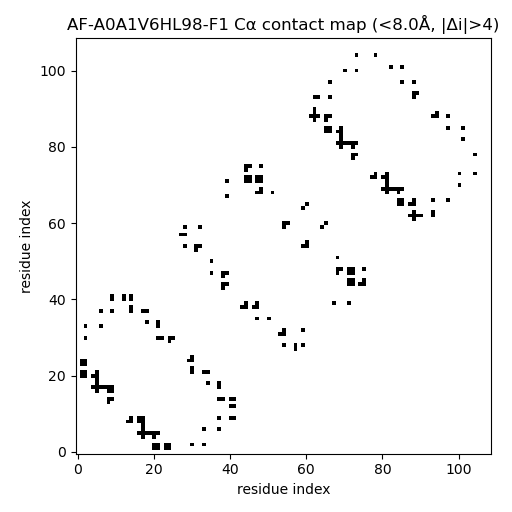7 GLY A C 1
ATOM 605 O O . GLY A 1 77 ? -9.355 -8.931 7.972 1.00 96.44 77 GLY A O 1
ATOM 606 N N . ASP A 1 78 ? -7.740 -8.102 6.668 1.00 96.56 78 ASP A N 1
ATOM 607 C CA . ASP A 1 78 ? -6.639 -8.411 7.586 1.00 96.56 78 ASP A CA 1
ATOM 608 C C . ASP A 1 78 ? -6.441 -7.250 8.574 1.00 96.56 78 ASP A C 1
ATOM 610 O O . ASP A 1 78 ? -5.538 -6.413 8.452 1.00 96.56 78 ASP A O 1
ATOM 614 N N . PHE A 1 79 ? -7.359 -7.155 9.538 1.00 97.25 79 PHE A N 1
ATOM 615 C CA . PHE A 1 79 ? -7.332 -6.112 10.563 1.00 97.25 79 PHE A CA 1
ATOM 616 C C . PHE A 1 79 ? -6.086 -6.163 11.459 1.00 97.25 79 PHE A C 1
ATOM 618 O O . PHE A 1 79 ? -5.524 -5.093 11.712 1.00 97.25 79 PHE A O 1
ATOM 625 N N . PRO A 1 80 ? -5.582 -7.340 11.890 1.00 96.19 80 PRO A N 1
ATOM 626 C CA . PRO A 1 80 ? -4.342 -7.407 12.657 1.00 96.19 80 PRO A CA 1
ATOM 627 C C . PRO A 1 80 ? -3.151 -6.784 11.922 1.00 96.19 80 PRO A C 1
ATOM 629 O O . PRO A 1 80 ? -2.443 -5.961 12.504 1.00 96.19 80 PRO A O 1
ATOM 632 N N . GLN A 1 81 ? -2.933 -7.106 10.640 1.00 95.38 81 GLN A N 1
ATOM 633 C CA . GLN A 1 81 ? -1.859 -6.461 9.873 1.00 95.38 81 GLN A CA 1
ATOM 634 C C . GLN A 1 81 ? -2.133 -4.980 9.638 1.00 95.38 81 GLN A C 1
ATOM 636 O O . GLN A 1 81 ? -1.210 -4.172 9.727 1.00 95.38 81 GLN A O 1
ATOM 641 N N . SER A 1 82 ? -3.392 -4.605 9.393 1.00 97.56 82 SER A N 1
ATOM 642 C CA . SER A 1 82 ? -3.764 -3.198 9.250 1.00 97.56 82 SER A CA 1
ATOM 643 C C . SER A 1 82 ? -3.328 -2.378 10.465 1.00 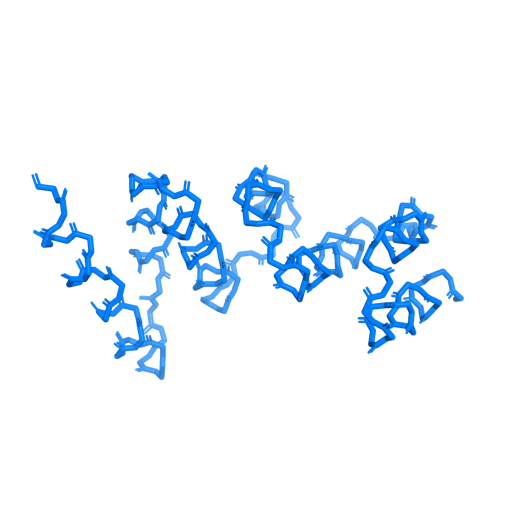97.56 82 SER A C 1
ATOM 645 O O . SER A 1 82 ? -2.634 -1.377 10.299 1.00 97.56 82 SER A O 1
ATOM 647 N N . ILE A 1 83 ? -3.677 -2.814 11.680 1.00 97.62 83 ILE A N 1
ATOM 648 C CA . ILE A 1 83 ? -3.310 -2.125 12.928 1.00 97.62 83 ILE A CA 1
ATOM 649 C C . ILE A 1 83 ? -1.788 -2.001 13.053 1.00 97.62 83 ILE A C 1
ATOM 651 O O . ILE A 1 83 ? -1.282 -0.904 13.279 1.00 97.62 83 ILE A O 1
ATOM 655 N N . ARG A 1 84 ? -1.042 -3.083 12.788 1.00 96.00 84 ARG A N 1
ATOM 656 C CA . ARG A 1 84 ? 0.430 -3.070 12.859 1.00 96.00 84 ARG A CA 1
ATOM 657 C C . ARG A 1 84 ? 1.074 -2.018 11.957 1.00 96.00 84 ARG A C 1
ATOM 659 O O . ARG A 1 84 ? 2.108 -1.468 12.328 1.00 96.00 84 ARG A O 1
ATOM 666 N N . PHE A 1 85 ? 0.510 -1.748 10.779 1.00 95.88 85 PHE A N 1
ATOM 667 C CA . PHE A 1 85 ? 1.012 -0.680 9.910 1.00 95.88 85 PHE A CA 1
ATOM 668 C C . PHE A 1 85 ? 0.561 0.708 10.361 1.00 95.88 85 PHE A C 1
ATOM 670 O O . PHE A 1 85 ? 1.348 1.648 10.262 1.00 95.88 85 PHE A O 1
ATOM 677 N N . LEU A 1 86 ? -0.661 0.850 10.885 1.00 97.31 86 LEU A N 1
ATOM 678 C CA . LEU A 1 86 ? -1.145 2.124 11.426 1.00 97.31 86 LEU A CA 1
ATOM 679 C C . LEU A 1 86 ? -0.279 2.605 12.594 1.00 97.31 86 LEU A C 1
ATOM 681 O O . LEU A 1 86 ? -0.053 3.806 12.728 1.00 97.31 86 LEU A O 1
ATOM 685 N N . ASP A 1 87 ? 0.226 1.690 13.421 1.00 96.19 87 ASP A N 1
ATOM 686 C CA . ASP A 1 87 ? 1.059 2.013 14.589 1.00 96.19 87 ASP A CA 1
ATOM 687 C C . ASP A 1 87 ? 2.469 2.494 14.224 1.00 96.19 87 ASP A C 1
ATOM 689 O O . ASP A 1 87 ? 3.190 3.015 15.071 1.00 96.19 87 ASP A O 1
ATOM 693 N N . ARG A 1 88 ? 2.859 2.365 12.952 1.00 94.38 88 ARG A N 1
ATOM 694 C CA . ARG A 1 88 ? 4.121 2.901 12.424 1.00 94.38 88 ARG A CA 1
ATOM 695 C C . ARG A 1 88 ? 3.988 4.318 11.872 1.00 94.38 88 ARG A C 1
ATOM 697 O O . ARG A 1 88 ? 4.995 4.888 11.474 1.00 94.38 88 ARG A O 1
ATOM 704 N N . ILE A 1 89 ? 2.773 4.857 11.780 1.00 95.50 89 ILE A N 1
ATOM 705 C CA . ILE A 1 89 ? 2.529 6.197 11.239 1.00 95.50 89 ILE A CA 1
ATOM 706 C C . ILE A 1 89 ? 2.759 7.217 12.352 1.00 95.50 89 ILE A C 1
ATOM 708 O O . ILE A 1 89 ? 2.042 7.229 13.351 1.00 95.50 89 ILE A O 1
ATOM 712 N N . SER A 1 90 ? 3.744 8.083 12.145 1.00 94.31 90 SER A N 1
ATOM 713 C CA . SER A 1 90 ? 4.097 9.196 13.030 1.00 94.31 90 SER A CA 1
ATOM 714 C C . SER A 1 90 ? 3.742 10.562 12.434 1.00 94.31 90 SER A C 1
ATOM 716 O O . SER A 1 90 ? 3.571 11.529 13.174 1.00 94.31 90 SER A O 1
ATOM 718 N N . ASP A 1 91 ? 3.595 10.633 11.109 1.00 93.94 91 ASP A N 1
ATOM 719 C CA . ASP A 1 91 ? 3.266 11.830 10.350 1.00 93.94 91 ASP A CA 1
ATOM 720 C C . ASP A 1 91 ? 1.874 12.360 10.747 1.00 93.94 91 ASP A C 1
ATOM 722 O O . ASP A 1 91 ? 0.852 11.706 10.479 1.00 93.94 91 ASP A O 1
ATOM 726 N N . PRO A 1 92 ? 1.796 13.567 11.342 1.00 92.50 92 PRO A N 1
ATOM 727 C CA . PRO A 1 92 ? 0.533 14.170 11.755 1.00 92.50 92 PRO A CA 1
ATOM 728 C C . PRO A 1 92 ? -0.457 14.371 10.603 1.00 92.50 92 PRO A C 1
ATOM 730 O O . PRO A 1 92 ? -1.668 14.362 10.827 1.00 92.50 92 PRO A O 1
ATOM 733 N N . THR A 1 93 ? 0.025 14.527 9.367 1.00 95.06 93 THR A N 1
ATOM 734 C CA . THR A 1 93 ? -0.836 14.722 8.190 1.00 95.06 93 THR A CA 1
ATOM 735 C C . THR A 1 93 ? -1.623 13.459 7.834 1.00 95.06 93 THR A C 1
ATOM 737 O O . THR A 1 93 ? -2.731 13.545 7.302 1.00 95.06 93 THR A O 1
ATOM 740 N N . LEU A 1 94 ? -1.101 12.281 8.192 1.00 95.12 94 LEU A N 1
ATOM 741 C CA . LEU A 1 94 ? -1.757 10.989 7.991 1.00 95.12 94 LEU A CA 1
ATOM 742 C C . LEU A 1 94 ? -2.580 10.547 9.206 1.00 95.12 94 LEU A C 1
ATOM 744 O O . LEU A 1 94 ? -3.423 9.658 9.071 1.00 95.12 94 LEU A O 1
ATOM 748 N N . ALA A 1 95 ? -2.389 11.173 10.372 1.00 92.00 95 ALA A N 1
ATOM 749 C CA . ALA A 1 95 ? -2.992 10.753 11.636 1.00 92.00 95 ALA A CA 1
ATOM 750 C C . ALA A 1 95 ? -4.526 10.675 11.581 1.00 92.00 95 ALA A C 1
ATOM 752 O O . ALA A 1 95 ? -5.102 9.678 12.009 1.00 92.00 95 ALA A O 1
ATOM 753 N N . SER A 1 96 ? -5.196 11.676 10.995 1.00 94.12 96 SER A N 1
ATOM 754 C CA . SER A 1 96 ? -6.664 11.674 10.869 1.00 94.12 96 SER A CA 1
ATOM 755 C C . SER A 1 96 ? -7.168 10.521 9.990 1.00 94.12 96 SER A C 1
ATOM 757 O O . SER A 1 96 ? -8.105 9.815 10.365 1.00 94.12 96 SER A O 1
ATOM 759 N N . SER A 1 97 ? -6.500 10.267 8.860 1.00 95.62 97 SER A N 1
ATOM 760 C CA . SER A 1 97 ? -6.860 9.162 7.962 1.00 95.62 97 SER A CA 1
ATOM 761 C C . SER A 1 97 ? -6.593 7.800 8.607 1.00 95.62 97 SER A C 1
ATOM 763 O O . SER A 1 97 ? -7.411 6.887 8.508 1.00 95.62 97 SER A O 1
ATOM 765 N N . ALA A 1 98 ? -5.466 7.668 9.311 1.00 96.88 98 ALA A N 1
ATOM 766 C CA . ALA A 1 98 ? -5.114 6.471 10.061 1.00 96.88 98 ALA A CA 1
ATOM 767 C C . ALA A 1 98 ? -6.126 6.188 11.184 1.00 96.88 98 ALA A C 1
ATOM 769 O O . ALA A 1 98 ? -6.559 5.047 11.348 1.00 96.88 98 ALA A O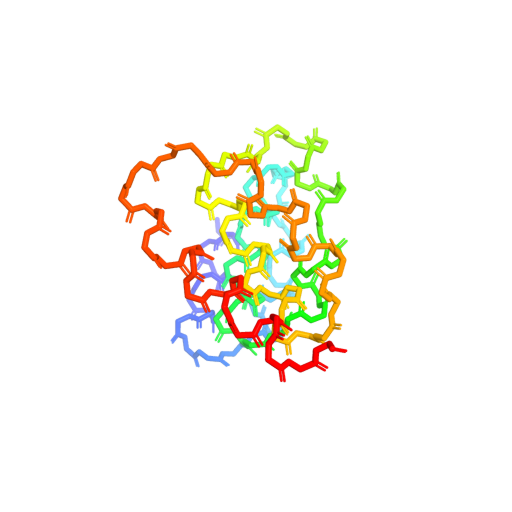 1
ATOM 770 N N . GLN A 1 99 ? -6.547 7.223 11.919 1.00 97.12 99 GLN A N 1
ATOM 771 C CA . GLN A 1 99 ? -7.564 7.101 12.962 1.00 97.12 99 GLN A CA 1
ATOM 772 C C . GLN A 1 99 ? -8.908 6.643 12.392 1.00 97.12 99 GLN A C 1
ATOM 774 O O . GLN A 1 99 ? -9.519 5.736 12.948 1.00 97.12 99 GLN A O 1
ATOM 779 N N . GLY A 1 100 ? -9.319 7.169 11.234 1.00 97.62 100 GLY A N 1
ATOM 780 C CA . GLY A 1 100 ? -10.542 6.720 10.565 1.00 97.62 100 GLY A CA 1
ATOM 781 C C . GLY A 1 100 ? -10.552 5.216 10.259 1.00 97.62 100 GLY A C 1
ATOM 782 O O . GLY A 1 100 ? -11.593 4.571 10.377 1.00 97.62 100 GLY A O 1
ATOM 783 N N . ILE A 1 101 ? -9.395 4.628 9.926 1.00 97.81 101 ILE A N 1
ATOM 784 C CA . ILE A 1 101 ? -9.273 3.174 9.736 1.00 97.81 101 ILE A CA 1
ATOM 785 C C . ILE A 1 101 ? -9.377 2.438 11.079 1.00 97.81 101 ILE A C 1
ATOM 787 O O . ILE A 1 101 ? -10.090 1.438 11.158 1.00 97.81 101 ILE A O 1
ATOM 791 N N . ARG A 1 102 ? -8.718 2.926 12.141 1.00 98.00 102 ARG A N 1
ATOM 792 C CA . ARG A 1 102 ? -8.814 2.326 13.489 1.00 98.00 102 ARG A CA 1
ATOM 793 C C . ARG A 1 102 ? -10.258 2.281 13.983 1.00 98.00 102 ARG A C 1
ATOM 795 O O . ARG A 1 102 ? -10.717 1.233 14.431 1.00 98.00 102 ARG A O 1
ATOM 802 N N . ASP A 1 103 ? -10.978 3.388 13.836 1.00 97.88 103 ASP A N 1
ATOM 803 C CA . ASP A 1 103 ? -12.379 3.505 14.244 1.00 97.88 103 ASP A CA 1
ATOM 804 C C . ASP A 1 103 ? -13.297 2.598 13.417 1.00 97.88 103 ASP A C 1
ATOM 806 O O . ASP A 1 103 ? -14.300 2.095 13.918 1.00 97.88 103 ASP A O 1
ATOM 810 N N . ALA A 1 104 ? -12.984 2.385 12.137 1.00 97.44 104 ALA A N 1
ATOM 811 C CA . ALA A 1 104 ? -13.733 1.452 11.306 1.00 97.44 104 ALA A CA 1
ATOM 812 C C . ALA A 1 104 ? -13.511 -0.001 11.750 1.00 97.44 104 ALA A C 1
ATOM 814 O O . ALA A 1 104 ? -14.473 -0.763 11.805 1.00 97.44 104 ALA A O 1
ATOM 815 N N . ILE A 1 105 ? -12.272 -0.370 12.094 1.00 97.44 105 ILE A N 1
ATOM 816 C CA . ILE A 1 105 ? -11.926 -1.707 12.596 1.00 97.44 105 ILE A CA 1
ATOM 817 C C . ILE A 1 105 ? -12.611 -1.984 13.940 1.00 97.44 105 ILE A C 1
ATOM 819 O O . ILE A 1 105 ? -13.194 -3.049 14.114 1.00 97.44 105 ILE A O 1
ATOM 823 N N . SER A 1 106 ? -12.604 -1.027 14.872 1.00 95.88 106 SER A N 1
ATOM 824 C CA . SER A 1 106 ? -13.202 -1.215 16.203 1.00 95.88 106 SER A CA 1
ATOM 825 C C . SER A 1 106 ? -14.721 -1.403 16.188 1.00 95.88 106 SER A C 1
ATOM 827 O O . SER A 1 106 ? -15.279 -1.909 17.152 1.00 95.88 106 SER A O 1
ATOM 829 N N . ARG A 1 107 ? -15.403 -1.006 15.107 1.00 94.75 107 ARG A N 1
ATOM 830 C CA . ARG A 1 107 ? -16.852 -1.206 14.933 1.00 94.75 107 ARG A CA 1
ATOM 831 C 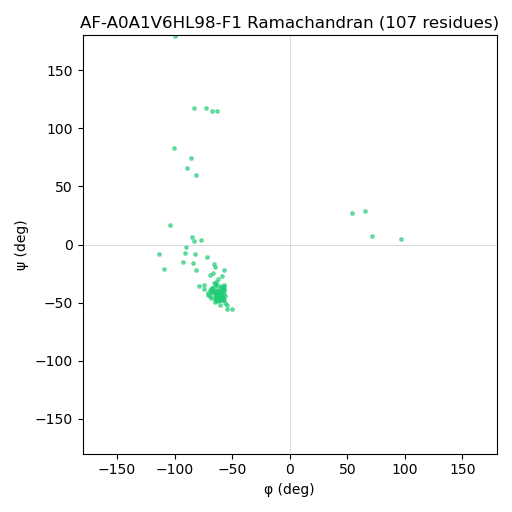C . ARG A 1 107 ? -17.221 -2.582 14.385 1.00 94.75 107 ARG A C 1
ATOM 833 O O . ARG A 1 107 ? -18.399 -2.926 14.401 1.00 94.75 107 ARG A O 1
ATOM 840 N N . VAL A 1 108 ?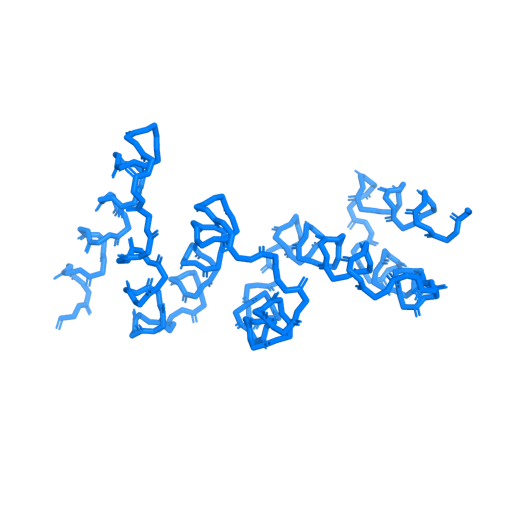 -16.259 -3.310 13.821 1.00 90.88 108 VAL A N 1
ATOM 841 C CA . VAL A 1 108 ? -16.488 -4.609 13.164 1.00 90.88 108 VAL A CA 1
ATOM 842 C C . VAL A 1 108 ? -15.839 -5.783 13.898 1.00 90.88 108 VAL A C 1
ATOM 844 O O . VAL A 1 108 ? -16.081 -6.926 13.515 1.00 90.88 108 VAL A O 1
ATOM 847 N N . MET A 1 109 ? -15.024 -5.506 14.917 1.00 79.00 109 MET A N 1
ATOM 848 C CA . MET A 1 109 ? -14.491 -6.487 15.868 1.00 79.00 109 MET A CA 1
ATOM 849 C C . MET A 1 109 ? -15.381 -6.569 17.104 1.00 79.00 109 MET A C 1
ATOM 851 O O . MET A 1 109 ? -15.550 -7.700 17.604 1.00 79.00 109 MET A O 1
#

Radius of gyration: 14.28 Å; Cα contacts (8 Å, |Δi|>4): 131; chains: 1; bounding box: 33×24×37 Å

Sequence (109 aa):
MAFETADQYRLAGRYQDALKWNGKVKNGQRRQNQRLAIAISGKLYALACSMAAQLEHCGQVGDNTSYQLAYSCFRHGDFPQSIRFLDRISDPTLASSAQGIRDAISRVM

pLDDT: mean 95.24, std 4.21, range [77.0, 98.62]

Mean predicted aligned error: 2.9 Å

Nearest PDB structures (foldseek):
  6fd7-assembly1_A  TM=7.906E-01  e=2.243E-02  Homo sapiens
  7azv-assembly1_B  TM=7.649E-01  e=4.115E-02  Shigella flexneri
  7ayw-assembly1_A  TM=7.749E-01  e=1.075E-01  Shigella flexneri
  2vgy-assembly1_A-2  TM=7.731E-01  e=1.075E-01  Yersinia enterocolitica
  7qij-assembly2_JC  TM=7.222E-01  e=8.546E-01  Yersinia enterocolitica

Secondary structure (DSSP, 8-state):
-HHHHHHHHHHTT-HHHHHHHHTT-SSHHHHHHHHHHHHHHTT-HHHHHHTHHHHHHTT--SHHHHHHHHHHHHHHT-HHHHHHHHTT---HHHHHHHHHHHHHHHTT-

Foldseek 3Di:
DLLVQLVVCLVVLNLVVSLVSLVVDPPQQSSLVSNLVSCVSNLVLVVNLVCVVVCVVSVNQDQVSLCSNLVSCLSVVVNVSNVVSLVRHPDPVCVVVSVVSVVVVVVVD